Protein AF-A0A8T4I7D7-F1 (afdb_monomer_lite)

Structure (mmCIF, N/CA/C/O backbone):
data_AF-A0A8T4I7D7-F1
#
_entry.id   AF-A0A8T4I7D7-F1
#
loop_
_atom_site.group_PDB
_atom_site.id
_atom_site.type_symbol
_atom_site.label_atom_id
_atom_site.label_alt_id
_atom_site.label_comp_id
_atom_site.label_asym_id
_atom_site.label_entity_id
_atom_site.label_seq_id
_atom_site.pdbx_PDB_ins_code
_atom_site.Cartn_x
_atom_site.Cartn_y
_atom_site.Cartn_z
_atom_site.occupancy
_atom_site.B_iso_or_equiv
_atom_site.auth_seq_id
_atom_site.auth_comp_id
_atom_site.auth_asym_id
_atom_site.auth_atom_id
_atom_site.pdbx_PDB_model_num
ATOM 1 N N . ARG A 1 1 ? 9.070 -4.685 12.898 1.00 85.12 1 ARG A N 1
ATOM 2 C CA . ARG A 1 1 ? 9.383 -5.836 12.013 1.00 85.12 1 ARG A CA 1
ATOM 3 C C . ARG A 1 1 ? 8.757 -7.069 12.654 1.00 85.12 1 ARG A C 1
ATOM 5 O O . ARG A 1 1 ? 8.542 -7.016 13.859 1.00 85.12 1 ARG A O 1
ATOM 12 N N . GLY A 1 2 ? 8.404 -8.091 11.880 1.00 89.56 2 GLY A N 1
ATOM 13 C CA . GLY A 1 2 ? 7.925 -9.366 12.418 1.00 89.56 2 GLY A CA 1
ATOM 14 C C . GLY A 1 2 ? 9.038 -10.143 13.125 1.00 89.56 2 GLY A C 1
ATOM 15 O O . GLY A 1 2 ? 10.201 -9.728 13.096 1.00 89.56 2 GLY A O 1
ATOM 16 N N . SER A 1 3 ? 8.683 -11.276 13.733 1.00 93.44 3 SER A N 1
ATOM 17 C CA . SER A 1 3 ? 9.636 -12.227 14.333 1.00 93.44 3 SER A CA 1
ATOM 18 C C . SER A 1 3 ? 10.643 -12.785 13.318 1.00 93.44 3 SER A C 1
ATOM 20 O O . SER A 1 3 ? 11.746 -13.169 13.684 1.00 93.44 3 SER A O 1
ATOM 22 N N . ASP A 1 4 ? 10.290 -12.760 12.036 1.00 93.00 4 ASP A N 1
ATOM 23 C CA . ASP A 1 4 ? 11.114 -13.137 10.885 1.00 93.00 4 ASP A CA 1
ATOM 24 C C . ASP A 1 4 ? 12.018 -11.999 10.366 1.00 93.00 4 ASP A C 1
ATOM 26 O O . ASP A 1 4 ? 12.672 -12.122 9.329 1.00 93.00 4 ASP A O 1
ATOM 30 N N . GLY A 1 5 ? 12.017 -10.846 11.040 1.00 92.88 5 GLY A N 1
ATOM 31 C CA . GLY A 1 5 ? 12.770 -9.669 10.629 1.00 92.88 5 GLY A CA 1
ATOM 32 C C . GLY A 1 5 ? 12.193 -8.938 9.412 1.00 92.88 5 GLY A C 1
ATOM 33 O O . GLY A 1 5 ? 12.788 -7.948 8.977 1.00 92.88 5 GLY A O 1
ATOM 34 N N . ARG A 1 6 ? 11.039 -9.328 8.857 1.00 91.94 6 ARG A N 1
ATOM 35 C CA . ARG A 1 6 ? 10.423 -8.629 7.715 1.00 91.94 6 ARG A CA 1
ATOM 36 C C . ARG A 1 6 ? 9.617 -7.413 8.163 1.00 91.94 6 ARG A C 1
ATOM 38 O O . ARG A 1 6 ? 9.289 -7.232 9.338 1.00 91.94 6 ARG A O 1
ATOM 45 N N . PHE A 1 7 ? 9.339 -6.501 7.233 1.00 93.19 7 PHE A N 1
ATOM 46 C CA . PHE A 1 7 ? 8.436 -5.388 7.526 1.00 93.19 7 PHE A CA 1
ATOM 47 C C . PHE A 1 7 ? 7.010 -5.904 7.710 1.00 93.19 7 PHE A C 1
ATOM 49 O O . PHE A 1 7 ? 6.569 -6.768 6.961 1.00 93.19 7 PHE A O 1
ATOM 56 N N . LEU A 1 8 ? 6.293 -5.332 8.678 1.00 94.94 8 LEU A N 1
ATOM 57 C CA . LEU A 1 8 ? 4.865 -5.586 8.828 1.00 94.94 8 LEU A CA 1
ATOM 58 C C . LEU A 1 8 ? 4.111 -4.873 7.700 1.00 94.94 8 LEU A C 1
ATOM 60 O O . LEU A 1 8 ? 4.409 -3.715 7.375 1.00 94.94 8 LEU A O 1
ATOM 64 N N . LEU A 1 9 ? 3.152 -5.582 7.118 1.00 96.75 9 LEU A N 1
ATOM 65 C CA . LEU A 1 9 ? 2.205 -5.077 6.130 1.00 96.75 9 LEU A CA 1
ATOM 66 C C . LEU A 1 9 ? 0.803 -5.090 6.754 1.00 96.75 9 LEU A C 1
ATOM 68 O O . LEU A 1 9 ? 0.570 -5.889 7.663 1.00 96.75 9 LEU A O 1
ATOM 72 N N . PRO A 1 10 ? -0.114 -4.217 6.310 1.00 97.19 10 PRO A N 1
ATOM 73 C CA . PRO A 1 10 ? -1.498 -4.285 6.761 1.00 97.19 10 PRO A CA 1
ATOM 74 C C . PRO A 1 10 ? -2.143 -5.588 6.280 1.00 97.19 10 PRO A C 1
ATOM 76 O O . PRO A 1 10 ? -1.911 -6.012 5.147 1.00 97.19 10 PRO A O 1
ATOM 79 N N . GLU A 1 11 ? -2.961 -6.200 7.135 1.00 96.19 11 GLU A N 1
ATOM 80 C CA . GLU A 1 11 ? -3.680 -7.442 6.820 1.00 96.19 11 GLU A CA 1
ATOM 81 C C . GLU A 1 11 ? -4.689 -7.231 5.680 1.00 96.19 11 GLU A C 1
ATOM 83 O O . GLU A 1 11 ? -4.725 -8.008 4.729 1.00 96.19 11 GLU A O 1
ATOM 88 N N . TYR A 1 12 ? -5.424 -6.112 5.722 1.00 98.00 12 TYR A N 1
ATOM 89 C CA . TYR A 1 12 ? -6.374 -5.701 4.688 1.00 98.00 12 TYR A CA 1
ATOM 90 C C . TYR A 1 12 ? -5.951 -4.363 4.082 1.00 98.00 12 TYR A C 1
ATOM 92 O O . TYR A 1 12 ? -5.753 -3.373 4.791 1.00 98.00 12 TYR A O 1
ATOM 100 N N . THR A 1 13 ? -5.799 -4.316 2.757 1.00 98.50 13 THR A N 1
ATOM 101 C CA . THR A 1 13 ? -5.437 -3.087 2.038 1.00 98.50 13 THR A CA 1
ATOM 102 C C . THR A 1 13 ? -5.876 -3.124 0.580 1.00 98.50 13 THR A C 1
ATOM 104 O O . THR A 1 13 ? -5.701 -4.130 -0.109 1.00 98.50 13 THR A O 1
ATOM 107 N N . LEU A 1 14 ? -6.376 -1.992 0.078 1.00 98.25 14 LEU A N 1
ATOM 108 C CA . LEU A 1 14 ? -6.595 -1.790 -1.361 1.00 98.25 14 LEU A CA 1
ATOM 109 C C . LEU A 1 14 ? -5.313 -1.393 -2.103 1.00 98.25 14 LEU A C 1
ATOM 111 O O . LEU A 1 14 ? -5.300 -1.327 -3.331 1.00 98.25 14 LEU A O 1
ATOM 115 N N . GLY A 1 15 ? -4.210 -1.174 -1.383 1.00 98.19 15 GLY A N 1
ATOM 116 C CA . GLY A 1 15 ? -2.950 -0.734 -1.968 1.00 98.19 15 GLY A CA 1
ATOM 117 C C . GLY A 1 15 ? -2.401 -1.710 -3.009 1.00 98.19 15 GLY A C 1
ATOM 118 O O . GLY A 1 15 ? -1.766 -1.264 -3.959 1.00 98.19 15 GLY A O 1
ATOM 119 N N . TRP A 1 16 ? -2.702 -3.010 -2.904 1.00 98.31 16 TRP A N 1
ATOM 120 C CA . TRP A 1 16 ? -2.330 -4.004 -3.916 1.00 98.31 16 TRP A CA 1
ATOM 121 C C . TRP A 1 16 ? -2.895 -3.677 -5.302 1.00 98.31 16 TRP A C 1
ATOM 123 O O . TRP A 1 16 ? -2.176 -3.802 -6.293 1.00 98.31 16 TRP A O 1
ATOM 133 N N . HIS A 1 17 ? -4.133 -3.180 -5.374 1.00 98.25 17 HIS A N 1
ATOM 134 C CA . HIS A 1 17 ? -4.736 -2.744 -6.634 1.00 98.25 17 HIS A CA 1
ATOM 135 C C . HIS A 1 17 ? -4.026 -1.513 -7.193 1.00 98.25 17 HIS A C 1
ATOM 137 O O . HIS A 1 17 ? -3.788 -1.445 -8.395 1.00 98.25 17 HIS A O 1
ATOM 143 N N . CYS A 1 18 ? -3.615 -0.573 -6.337 1.00 98.00 18 CYS A N 1
ATOM 144 C CA . CYS A 1 18 ? -2.798 0.559 -6.768 1.00 98.00 18 CYS A CA 1
ATOM 145 C C . CYS A 1 18 ? -1.450 0.087 -7.337 1.00 98.00 18 CYS A C 1
ATOM 147 O O . CYS A 1 18 ? -1.039 0.550 -8.401 1.00 98.00 18 CYS A O 1
ATOM 149 N N . LEU A 1 19 ? -0.777 -0.868 -6.681 1.00 98.19 19 LEU A N 1
ATOM 150 C CA . LEU A 1 19 ? 0.479 -1.430 -7.191 1.00 98.19 19 LEU A CA 1
ATOM 151 C C . LEU A 1 19 ? 0.275 -2.101 -8.557 1.00 98.19 19 LEU A C 1
ATOM 153 O O . LEU A 1 19 ? 1.017 -1.805 -9.491 1.00 98.19 19 LEU A O 1
ATOM 157 N N . ALA A 1 20 ? -0.751 -2.942 -8.694 1.00 98.19 20 ALA A N 1
ATOM 158 C CA . ALA A 1 20 ? -1.058 -3.631 -9.945 1.00 98.19 20 ALA A CA 1
ATOM 159 C C . ALA A 1 20 ? -1.424 -2.653 -11.073 1.00 98.19 20 ALA A C 1
ATOM 161 O O . ALA A 1 20 ? -0.913 -2.770 -12.186 1.00 98.19 20 ALA A O 1
ATOM 162 N N . TRP A 1 21 ? -2.255 -1.650 -10.776 1.00 98.25 21 TRP A N 1
ATOM 163 C CA . TRP A 1 21 ? -2.656 -0.635 -11.745 1.00 98.25 21 TRP A CA 1
ATOM 164 C C . TRP A 1 21 ? -1.442 0.153 -12.241 1.00 98.25 21 TRP A C 1
ATOM 166 O O . TRP A 1 21 ? -1.210 0.240 -13.443 1.00 98.25 21 TRP A O 1
ATOM 176 N N . THR A 1 22 ? -0.600 0.656 -11.336 1.00 97.88 22 THR A N 1
ATOM 177 C CA . THR A 1 22 ? 0.588 1.419 -11.754 1.00 97.88 22 THR A CA 1
ATOM 178 C C . THR A 1 22 ? 1.578 0.578 -12.556 1.00 97.88 22 THR A C 1
ATOM 180 O O . THR A 1 22 ? 2.095 1.061 -13.554 1.00 97.88 22 THR A O 1
ATOM 183 N N . ALA A 1 23 ? 1.800 -0.685 -12.181 1.00 96.56 23 ALA A N 1
ATOM 184 C CA . ALA A 1 23 ? 2.666 -1.590 -12.934 1.00 96.56 23 ALA A CA 1
ATOM 185 C C . ALA A 1 23 ? 2.131 -1.891 -14.346 1.00 96.56 23 ALA A C 1
ATOM 187 O O . ALA A 1 23 ? 2.916 -2.188 -15.242 1.00 96.56 23 ALA A O 1
ATOM 188 N N . THR A 1 24 ? 0.812 -1.816 -14.538 1.00 97.38 24 THR A N 1
ATOM 189 C CA . THR A 1 24 ? 0.155 -2.096 -15.822 1.00 97.38 24 THR A CA 1
ATOM 190 C C . THR A 1 24 ? 0.110 -0.866 -16.723 1.00 97.38 24 THR A C 1
ATOM 192 O O . THR A 1 24 ? 0.334 -0.973 -17.925 1.00 97.38 24 THR A O 1
ATOM 195 N N . TYR A 1 25 ? -0.198 0.299 -16.152 1.00 97.25 25 TYR A N 1
ATOM 196 C CA . TYR A 1 25 ? -0.597 1.473 -16.929 1.00 97.25 25 TYR A CA 1
ATOM 197 C C . TYR A 1 25 ? 0.407 2.622 -16.891 1.00 97.25 25 TYR A C 1
ATOM 199 O O . TYR A 1 25 ? 0.292 3.539 -17.702 1.00 97.25 25 TYR A O 1
ATOM 207 N N . LEU A 1 26 ? 1.376 2.610 -15.970 1.00 97.19 26 LEU A N 1
ATOM 208 C CA . LEU A 1 26 ? 2.349 3.690 -15.856 1.00 97.19 26 LEU A CA 1
ATOM 209 C C . LEU A 1 26 ? 3.716 3.315 -16.422 1.00 97.19 26 LEU A C 1
ATOM 211 O O . LEU A 1 26 ? 4.195 2.183 -16.348 1.00 97.19 26 LEU A O 1
ATOM 215 N N . GLN A 1 27 ? 4.383 4.349 -16.917 1.00 97.19 27 GLN A N 1
ATOM 216 C CA . GLN A 1 27 ? 5.761 4.322 -17.372 1.00 97.19 27 GLN A CA 1
ATOM 217 C C . GLN A 1 27 ? 6.604 5.216 -16.451 1.00 97.19 27 GLN A C 1
ATOM 219 O O . GLN A 1 27 ? 6.130 6.258 -16.003 1.00 97.19 27 GLN A O 1
ATOM 224 N N . HIS A 1 28 ? 7.846 4.823 -16.160 1.00 95.31 28 HIS A N 1
ATOM 225 C CA . HIS A 1 28 ? 8.769 5.638 -15.364 1.00 95.31 28 HIS A CA 1
ATOM 226 C C . HIS A 1 28 ? 9.467 6.697 -16.232 1.00 95.31 28 HIS A C 1
ATOM 228 O O . HIS A 1 28 ? 9.271 7.893 -16.049 1.00 95.31 28 HIS A O 1
ATOM 234 N N . HIS A 1 29 ? 10.225 6.251 -17.231 1.00 94.75 29 HIS A N 1
ATOM 235 C CA . HIS A 1 29 ? 10.769 7.075 -18.312 1.00 94.75 29 HIS A CA 1
ATOM 236 C C . HIS A 1 29 ? 10.530 6.365 -19.643 1.00 94.75 29 HIS A C 1
ATOM 238 O O . HIS A 1 29 ? 10.143 5.199 -19.643 1.00 94.75 29 HIS A O 1
ATOM 244 N N . VAL A 1 30 ? 10.765 7.043 -20.770 1.00 96.31 30 VAL A N 1
ATOM 245 C CA . VAL A 1 30 ? 10.535 6.479 -22.113 1.00 96.31 30 VAL A CA 1
ATOM 246 C C . VAL A 1 30 ? 11.119 5.068 -22.216 1.00 96.31 30 VAL A C 1
ATOM 248 O O . VAL A 1 30 ? 12.306 4.866 -21.953 1.00 96.31 30 VAL A O 1
ATOM 251 N N . GLY A 1 31 ? 10.252 4.095 -22.516 1.00 95.50 31 GLY A N 1
ATOM 252 C CA . GLY A 1 31 ? 10.612 2.685 -22.677 1.00 95.50 31 GLY A CA 1
ATOM 253 C C . GLY A 1 31 ? 10.796 1.870 -21.388 1.00 95.50 31 GLY A C 1
ATOM 254 O O . GLY A 1 31 ? 11.108 0.687 -21.487 1.00 95.50 31 GLY A O 1
ATOM 255 N N . ALA A 1 32 ? 10.602 2.444 -20.193 1.00 96.75 32 ALA A N 1
ATOM 256 C CA . ALA A 1 32 ? 10.755 1.728 -18.923 1.00 96.75 32 ALA A CA 1
ATOM 257 C C . ALA A 1 32 ? 9.446 1.634 -18.121 1.00 96.75 32 ALA A C 1
ATOM 259 O O . ALA A 1 32 ? 8.866 2.670 -17.774 1.00 96.75 32 ALA A O 1
ATOM 260 N N . PRO A 1 33 ? 9.001 0.417 -17.751 1.00 96.06 33 PRO A N 1
ATOM 261 C CA . PRO A 1 33 ? 7.782 0.238 -16.973 1.00 96.06 33 PRO A CA 1
ATOM 262 C C . PRO A 1 33 ? 7.931 0.832 -15.573 1.00 96.06 33 PRO A C 1
ATOM 264 O O . PRO A 1 33 ? 9.017 0.826 -14.983 1.00 96.06 33 PRO A O 1
ATOM 267 N N . TRP A 1 34 ? 6.823 1.311 -15.015 1.00 97.06 34 TRP A N 1
ATOM 268 C CA . TRP A 1 34 ? 6.798 1.745 -13.627 1.00 97.06 34 TRP A CA 1
ATOM 269 C C . TRP A 1 34 ? 7.085 0.580 -12.673 1.00 97.06 34 TRP A C 1
ATOM 271 O O . TRP A 1 34 ? 6.497 -0.498 -12.777 1.00 97.06 34 TRP A O 1
ATOM 281 N N . ARG A 1 35 ? 7.973 0.805 -11.699 1.00 96.81 35 ARG A N 1
ATOM 282 C CA . ARG A 1 35 ? 8.245 -0.137 -10.609 1.00 96.81 35 ARG A CA 1
ATOM 283 C C . ARG A 1 35 ? 8.427 0.607 -9.299 1.00 96.81 35 ARG A C 1
ATOM 285 O O . ARG A 1 35 ? 9.274 1.488 -9.183 1.00 96.81 35 ARG A O 1
ATOM 292 N N . TYR A 1 36 ? 7.667 0.201 -8.292 1.00 97.00 36 TYR A N 1
ATOM 293 C CA . TYR A 1 36 ? 7.866 0.689 -6.938 1.00 97.00 36 TYR A CA 1
ATOM 294 C C . TYR A 1 36 ? 9.134 0.109 -6.312 1.00 97.00 36 TYR A C 1
ATOM 296 O O . TYR A 1 36 ? 9.427 -1.080 -6.436 1.00 97.00 36 TYR A O 1
ATOM 304 N N . THR A 1 37 ? 9.837 0.932 -5.538 1.00 96.00 37 THR A N 1
ATOM 305 C CA . THR A 1 37 ? 10.790 0.431 -4.539 1.00 96.00 37 THR A CA 1
ATOM 306 C C . THR A 1 37 ? 10.041 -0.296 -3.410 1.00 96.00 37 THR A C 1
ATOM 308 O O . THR A 1 37 ? 8.882 0.039 -3.136 1.00 96.00 37 THR A O 1
ATOM 311 N N . PRO A 1 38 ? 10.684 -1.230 -2.675 1.00 95.75 38 PRO A N 1
ATOM 312 C CA . PRO A 1 38 ? 10.050 -1.910 -1.538 1.00 95.75 38 PRO A CA 1
ATOM 313 C C . PRO A 1 38 ? 9.484 -0.944 -0.485 1.00 95.75 38 PRO A C 1
ATOM 315 O O . PRO A 1 38 ? 8.449 -1.195 0.128 1.00 95.75 38 PRO A O 1
ATOM 318 N N . GLU A 1 39 ? 10.149 0.196 -0.298 1.00 95.00 39 GLU A N 1
ATOM 319 C CA . GLU A 1 39 ? 9.676 1.294 0.538 1.00 95.00 39 GLU A CA 1
ATOM 320 C C . GLU A 1 39 ? 8.357 1.883 0.038 1.00 95.00 39 GLU A C 1
ATOM 322 O O . GLU A 1 39 ? 7.403 1.976 0.810 1.00 95.00 39 GLU A O 1
ATOM 327 N N . GLN A 1 40 ? 8.328 2.345 -1.215 1.00 95.81 40 GLN A N 1
ATOM 328 C CA . GLN A 1 40 ? 7.153 3.003 -1.776 1.00 95.81 40 GLN A CA 1
ATOM 329 C C . GLN A 1 40 ? 5.974 2.033 -1.804 1.00 95.81 40 GLN A C 1
ATOM 331 O O . GLN A 1 40 ? 4.888 2.416 -1.387 1.00 95.81 40 GLN A O 1
ATOM 336 N N . ALA A 1 41 ? 6.208 0.774 -2.192 1.00 97.75 41 ALA A N 1
ATOM 337 C CA . ALA A 1 41 ? 5.189 -0.268 -2.170 1.00 97.75 41 ALA A CA 1
ATOM 338 C C . ALA A 1 41 ? 4.594 -0.417 -0.765 1.00 97.75 41 ALA A C 1
ATOM 340 O O . ALA A 1 41 ? 3.393 -0.246 -0.583 1.00 97.75 41 ALA A O 1
ATOM 341 N N . ARG A 1 42 ? 5.436 -0.626 0.255 1.00 96.81 42 ARG A N 1
ATOM 342 C CA . ARG A 1 42 ? 4.989 -0.730 1.651 1.00 96.81 42 ARG A CA 1
ATOM 343 C C . ARG A 1 42 ? 4.205 0.500 2.103 1.00 96.81 42 ARG A C 1
ATOM 345 O O . ARG A 1 42 ? 3.207 0.357 2.801 1.00 96.81 42 ARG A O 1
ATOM 352 N N . ARG A 1 43 ? 4.637 1.699 1.716 1.00 96.44 43 ARG A N 1
ATOM 353 C CA . ARG A 1 43 ? 3.941 2.935 2.077 1.00 96.44 43 ARG A CA 1
ATOM 354 C C . ARG A 1 43 ? 2.564 3.031 1.425 1.00 96.44 43 ARG A C 1
ATOM 356 O O . ARG A 1 43 ? 1.608 3.361 2.114 1.00 96.44 43 ARG A O 1
ATOM 363 N N . THR A 1 44 ? 2.456 2.691 0.143 1.00 97.75 44 THR A N 1
ATOM 364 C CA . THR A 1 44 ? 1.176 2.618 -0.571 1.00 97.75 44 THR A CA 1
ATOM 365 C C . THR A 1 44 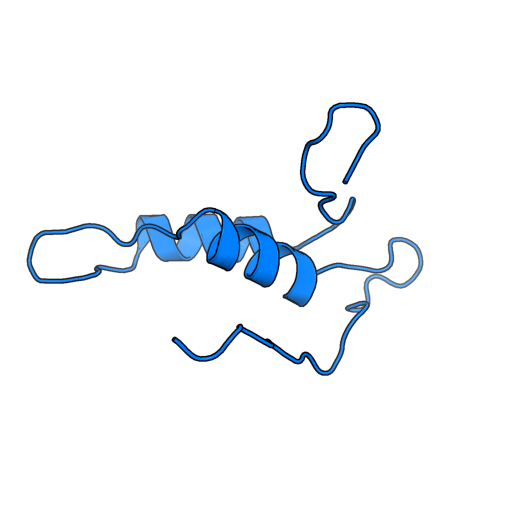? 0.237 1.607 0.084 1.00 97.75 44 THR A C 1
ATOM 367 O O . THR A 1 44 ? -0.937 1.908 0.277 1.00 97.75 44 THR A O 1
ATOM 370 N N . LEU A 1 45 ? 0.744 0.437 0.488 1.00 98.31 45 LEU A N 1
ATOM 371 C CA . LEU A 1 45 ? -0.061 -0.561 1.199 1.00 98.31 45 LEU A CA 1
ATOM 372 C C . LEU A 1 45 ? -0.617 -0.004 2.512 1.00 98.31 45 LEU A C 1
ATOM 374 O O . LEU A 1 45 ? -1.811 -0.139 2.766 1.00 98.31 45 LEU A O 1
ATOM 378 N N . TRP A 1 46 ? 0.216 0.656 3.317 1.00 97.38 46 TRP A N 1
ATOM 379 C CA . TRP A 1 46 ? -0.226 1.256 4.576 1.00 97.38 46 TRP A CA 1
ATOM 380 C C . TRP A 1 46 ? -1.192 2.425 4.378 1.00 97.38 46 TRP A C 1
ATOM 382 O O . TRP A 1 46 ? -2.156 2.523 5.126 1.00 97.38 46 TRP A O 1
ATOM 392 N N . TRP A 1 47 ? -0.99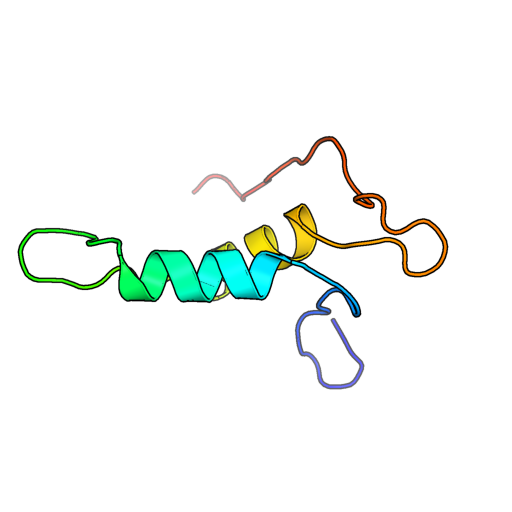6 3.262 3.357 1.00 97.62 47 TRP A N 1
ATOM 393 C CA . TRP A 1 47 ? -1.905 4.374 3.054 1.00 97.62 47 TRP A CA 1
ATOM 394 C C . TRP A 1 47 ? -3.340 3.907 2.773 1.00 97.62 47 TRP A C 1
ATOM 396 O O . TRP A 1 47 ? -4.296 4.542 3.203 1.00 97.62 47 TRP A O 1
ATOM 406 N N . TYR A 1 48 ? -3.486 2.756 2.113 1.00 98.00 48 TYR A N 1
ATOM 407 C CA . TYR A 1 48 ? -4.781 2.157 1.777 1.00 98.00 48 TYR A CA 1
ATOM 408 C C . TYR A 1 48 ? -5.204 1.021 2.720 1.00 98.00 48 TYR A C 1
ATOM 410 O O . TYR A 1 48 ? -6.038 0.193 2.346 1.00 98.00 48 TYR A O 1
ATOM 418 N N . ALA A 1 49 ? -4.623 0.948 3.920 1.00 98.38 49 ALA A N 1
ATOM 419 C CA . ALA A 1 49 ? -4.988 -0.056 4.912 1.00 98.38 49 ALA A CA 1
ATOM 420 C C . ALA A 1 49 ? -6.430 0.149 5.408 1.00 98.38 49 ALA A C 1
ATOM 422 O O . ALA A 1 49 ? -6.868 1.285 5.612 1.00 98.38 49 ALA A O 1
ATOM 423 N N . LEU A 1 50 ? -7.156 -0.951 5.605 1.00 98.44 50 LEU A N 1
ATOM 424 C CA . LEU A 1 50 ? -8.577 -0.956 5.949 1.00 98.44 50 LEU A CA 1
ATOM 425 C C . LEU A 1 50 ? -8.830 -1.542 7.337 1.00 98.44 50 LEU A C 1
ATOM 427 O O . LEU A 1 50 ? -8.186 -2.506 7.748 1.00 98.44 50 LEU A O 1
ATOM 431 N N . ASP A 1 51 ? -9.814 -0.971 8.021 1.00 97.69 51 ASP A N 1
ATOM 432 C CA . ASP A 1 51 ? -10.463 -1.585 9.173 1.00 97.69 51 ASP A CA 1
ATOM 433 C C . ASP A 1 51 ? -11.391 -2.712 8.680 1.00 97.69 51 ASP A C 1
ATOM 435 O O . ASP A 1 51 ? -12.314 -2.426 7.909 1.00 97.69 51 ASP A O 1
ATOM 439 N N . PRO A 1 52 ? -11.189 -3.973 9.105 1.00 96.38 52 PRO A N 1
ATOM 440 C CA . PRO A 1 52 ? -12.006 -5.097 8.649 1.00 96.38 52 PRO A CA 1
ATOM 441 C C . PRO A 1 52 ? -13.458 -5.065 9.150 1.00 96.38 52 PRO A C 1
ATOM 443 O O . PRO A 1 52 ? -14.323 -5.676 8.530 1.00 96.38 52 PRO A O 1
ATOM 446 N N . ALA A 1 53 ? -13.753 -4.373 10.253 1.00 97.44 53 ALA A N 1
ATOM 447 C CA . ALA A 1 53 ? -15.107 -4.271 10.792 1.00 97.44 53 ALA A CA 1
ATOM 448 C C . ALA A 1 53 ? -15.913 -3.165 10.098 1.00 97.44 53 ALA A C 1
ATOM 450 O O . ALA A 1 53 ? -17.111 -3.318 9.862 1.00 97.44 53 ALA A O 1
ATOM 451 N N . THR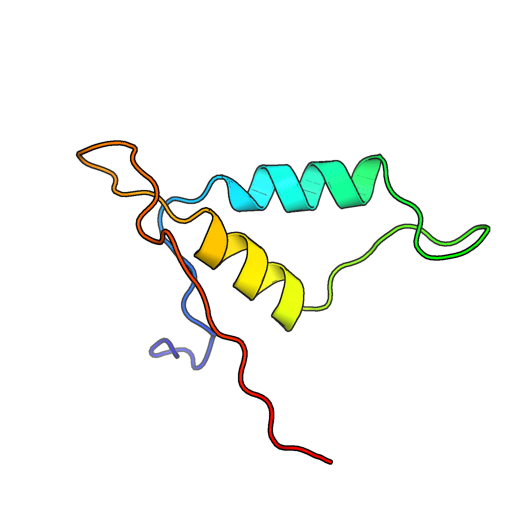 A 1 54 ? -15.266 -2.042 9.772 1.00 97.75 54 THR A N 1
ATOM 452 C CA . THR A 1 54 ? -15.958 -0.859 9.230 1.00 97.75 54 THR A CA 1
ATOM 453 C C . THR A 1 54 ? -15.737 -0.627 7.736 1.00 97.75 54 THR A C 1
ATOM 455 O O . THR A 1 54 ? -16.432 0.203 7.148 1.00 97.75 54 THR A O 1
ATOM 458 N N . ASN A 1 55 ? -14.778 -1.323 7.113 1.00 95.62 55 ASN A N 1
ATOM 459 C CA . ASN A 1 55 ? -14.304 -1.099 5.741 1.00 95.62 55 ASN A CA 1
ATOM 460 C C . ASN A 1 55 ? -13.852 0.345 5.461 1.00 95.62 55 ASN A C 1
ATOM 462 O O . ASN A 1 55 ? -13.822 0.795 4.313 1.00 95.62 55 ASN A O 1
ATOM 466 N N . ARG A 1 56 ? -13.503 1.104 6.504 1.00 97.94 56 ARG A N 1
ATOM 467 C CA . ARG A 1 56 ? -12.954 2.456 6.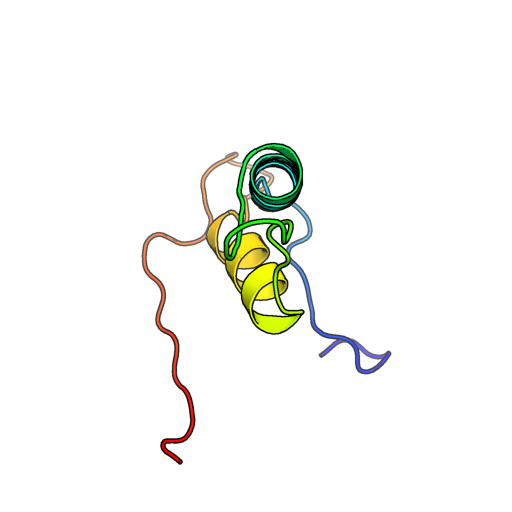370 1.00 97.94 56 ARG A CA 1
ATOM 468 C C . ARG A 1 56 ? -11.433 2.395 6.330 1.00 97.94 56 ARG A C 1
ATOM 470 O O . ARG A 1 56 ? -10.821 1.506 6.915 1.00 97.94 56 ARG A O 1
ATOM 477 N N . PHE A 1 57 ? -10.816 3.374 5.670 1.00 97.94 57 PHE A N 1
ATOM 478 C CA . PHE A 1 57 ? -9.367 3.546 5.752 1.00 97.94 57 PHE A CA 1
ATOM 479 C C . PHE A 1 57 ? -8.943 3.842 7.188 1.00 97.94 57 PHE A C 1
ATOM 481 O O . PHE A 1 57 ? -9.533 4.711 7.838 1.00 97.94 57 PHE A O 1
ATOM 488 N N . LEU A 1 58 ? -7.906 3.136 7.642 1.00 97.88 58 LEU A N 1
ATOM 489 C CA . LEU A 1 58 ? -7.326 3.293 8.977 1.00 97.88 58 LEU A CA 1
ATOM 490 C C . LEU A 1 58 ? -6.645 4.654 9.156 1.00 97.88 58 LEU A C 1
A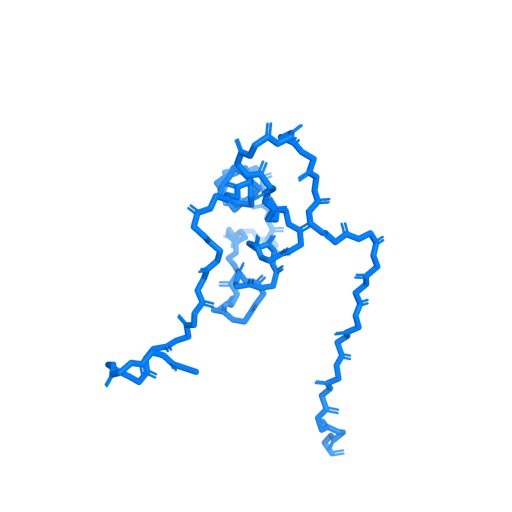TOM 492 O O . LEU A 1 58 ? -6.614 5.184 10.261 1.00 97.88 58 LEU A O 1
ATOM 496 N N . TRP A 1 59 ? -6.125 5.227 8.069 1.00 96.62 59 TRP A N 1
ATOM 497 C CA . TRP A 1 59 ? -5.351 6.465 8.087 1.00 96.62 59 TRP A CA 1
ATOM 498 C C . TRP A 1 59 ? -6.002 7.529 7.205 1.00 96.62 59 TRP A C 1
ATOM 500 O O . TRP A 1 59 ? -6.574 7.227 6.154 1.00 96.62 59 TRP A O 1
ATOM 510 N N . ARG A 1 60 ? -5.927 8.787 7.647 1.00 95.62 60 ARG A N 1
ATOM 511 C CA . ARG A 1 60 ? -6.420 9.967 6.910 1.00 95.62 60 ARG A CA 1
ATOM 512 C C . ARG A 1 60 ? -5.312 10.952 6.561 1.00 95.62 60 ARG A C 1
ATOM 514 O O . ARG A 1 60 ? -5.463 11.744 5.637 1.00 95.62 60 ARG A O 1
ATOM 521 N N . ASP A 1 61 ? -4.198 10.848 7.263 1.00 96.12 61 ASP A N 1
ATOM 522 C CA . ASP A 1 61 ? -2.993 11.640 7.122 1.00 96.12 61 ASP A CA 1
ATOM 523 C C . ASP A 1 61 ? -1.772 10.733 7.314 1.00 96.12 61 ASP A C 1
ATOM 525 O O . ASP A 1 61 ? -1.868 9.608 7.816 1.00 96.12 61 ASP A O 1
ATOM 529 N N . GLY A 1 62 ? -0.628 11.169 6.795 1.00 91.44 62 GLY A N 1
ATOM 530 C CA . GLY A 1 62 ? 0.580 10.361 6.789 1.00 91.44 62 GLY A CA 1
ATOM 531 C C . GLY A 1 62 ? 1.821 11.222 6.643 1.00 91.44 62 GLY A C 1
ATOM 532 O O . GLY A 1 62 ? 1.868 12.138 5.824 1.00 91.44 62 GLY A O 1
ATOM 533 N N . VAL A 1 63 ? 2.847 10.897 7.427 1.00 92.31 63 VAL A N 1
ATOM 534 C CA . VAL A 1 63 ? 4.137 11.591 7.414 1.00 92.31 63 VAL A CA 1
ATOM 535 C C . VAL A 1 63 ? 5.234 10.626 6.987 1.00 92.31 63 VAL A C 1
ATOM 537 O O . VAL A 1 63 ? 5.306 9.481 7.436 1.00 92.31 63 VAL A O 1
ATOM 540 N N . ILE A 1 64 ? 6.118 11.101 6.111 1.00 89.75 64 ILE A N 1
ATOM 541 C CA . ILE A 1 64 ? 7.321 10.381 5.699 1.00 89.75 64 ILE A CA 1
ATOM 542 C C . ILE A 1 64 ? 8.517 11.146 6.226 1.00 89.75 64 ILE A C 1
ATOM 544 O O . ILE A 1 64 ? 8.871 12.192 5.687 1.00 89.75 64 ILE A O 1
ATOM 548 N N . GLN A 1 65 ? 9.178 10.592 7.235 1.00 88.88 65 GLN A N 1
ATOM 549 C CA . GLN A 1 65 ? 10.461 11.110 7.673 1.00 88.88 65 GLN A CA 1
ATOM 550 C C . GLN A 1 65 ? 11.587 10.240 7.126 1.00 88.88 65 GLN A C 1
ATOM 552 O O . GLN A 1 65 ? 11.594 9.013 7.254 1.00 88.88 65 GLN A O 1
ATOM 557 N N . ARG A 1 66 ? 12.553 10.902 6.502 1.00 83.19 66 ARG A N 1
ATOM 558 C CA . ARG A 1 66 ? 13.846 10.334 6.141 1.00 83.19 66 ARG A CA 1
ATOM 559 C C . ARG A 1 66 ? 14.909 11.041 6.954 1.00 83.19 66 ARG A C 1
ATOM 561 O O . ARG A 1 66 ? 14.739 12.208 7.302 1.00 83.19 66 ARG A O 1
ATOM 568 N N . LEU A 1 67 ? 16.011 10.349 7.219 1.00 83.75 67 LEU A N 1
ATOM 569 C CA . LEU A 1 67 ? 17.234 11.072 7.524 1.00 83.75 67 LEU A CA 1
ATOM 570 C C . LEU A 1 67 ? 17.543 11.943 6.310 1.00 83.75 67 LEU A C 1
ATOM 572 O O . LEU A 1 67 ? 17.474 11.476 5.169 1.00 83.75 67 LEU A O 1
ATOM 576 N N . LYS A 1 68 ? 17.809 13.221 6.565 1.00 74.12 68 LYS A N 1
ATOM 577 C CA . LYS A 1 68 ? 18.450 14.052 5.557 1.00 74.12 68 LYS A CA 1
ATOM 578 C C . LYS A 1 68 ? 19.805 13.398 5.258 1.00 74.12 68 LYS A C 1
ATOM 580 O O . LYS A 1 68 ? 20.447 12.917 6.192 1.00 74.12 68 LYS A O 1
ATOM 585 N N . GLY A 1 69 ? 20.153 13.305 3.977 1.00 56.31 69 GLY A N 1
ATOM 586 C CA . GLY A 1 69 ? 21.520 12.975 3.574 1.00 56.31 69 GLY A CA 1
ATOM 587 C C . GLY A 1 69 ? 22.474 14.054 4.053 1.00 56.31 69 GLY A C 1
ATOM 588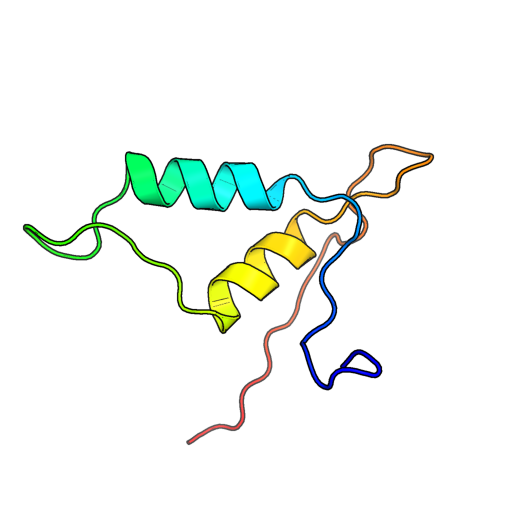 O O . GLY A 1 69 ? 22.049 15.235 4.027 1.00 56.31 69 GLY A O 1
#

Sequence (69 aa):
RGSDGRFLLPEYTLGWHCLAWTATYLQHHVGAPWRYTPEQARRTLWWYALDPATNRFLWRDGVIQRLKG

Foldseek 3Di:
DDPVPDDDFAPDFPLVVVQVCQQVPHADDVPHGDDDDPVRSRVSRLQGHADPVPRDRPDDDDDDDDPDD

pLDDT: mean 94.8, std 6.28, range [56.31, 98.5]

Secondary structure (DSSP, 8-state):
--TTSPPP--SSBTHHHHHHHHHHH-EEETTEE----HHHHHHHHHHTBB-TTT--BS-S---------

Radius of gyration: 14.19 Å; chains: 1; bounding box: 38×27×37 Å